Protein AF-A0A7S2WHR6-F1 (afdb_monomer)

Solvent-accessible surface area (backbone atoms only — not comparable to full-atom values): 8416 Å² total; per-residue (Å²): 106,56,69,53,70,45,67,72,83,68,92,52,72,67,54,50,50,48,32,50,47,48,51,36,57,57,26,45,76,77,37,72,64,44,33,68,53,19,28,57,40,19,53,66,67,44,47,35,75,96,73,77,40,58,68,42,79,30,41,38,30,49,59,87,83,71,92,62,64,66,67,62,54,48,52,48,53,50,52,58,61,65,39,50,54,75,35,45,47,61,52,47,71,75,50,74,82,59,88,79,51,72,70,58,51,52,51,40,51,58,50,49,51,53,52,46,52,34,44,70,74,65,35,63,67,45,48,47,37,68,73,73,72,48,67,59,74,72,59,55,65,78,54,83,133

Structure (mmCIF, N/CA/C/O backbone):
data_AF-A0A7S2WHR6-F1
#
_entry.id   AF-A0A7S2WHR6-F1
#
loop_
_atom_site.group_PDB
_atom_site.id
_atom_site.type_symbol
_atom_site.label_atom_id
_atom_site.label_alt_id
_atom_site.label_comp_id
_atom_site.label_asym_id
_atom_site.label_entity_id
_atom_site.label_seq_id
_atom_site.pdbx_PDB_ins_code
_atom_site.Cartn_x
_atom_site.Cartn_y
_atom_site.Cartn_z
_atom_site.occupancy
_atom_site.B_iso_or_equiv
_atom_site.auth_seq_id
_atom_site.auth_comp_id
_atom_site.auth_asym_id
_atom_site.auth_atom_id
_atom_site.pdbx_PDB_model_num
ATOM 1 N N . GLY A 1 1 ? 10.243 -7.741 -6.202 1.00 90.56 1 GLY A N 1
ATOM 2 C CA . GLY A 1 1 ? 9.122 -6.794 -6.266 1.00 90.56 1 GLY A CA 1
ATOM 3 C C . GLY A 1 1 ? 9.095 -5.850 -5.086 1.00 90.56 1 GLY A C 1
ATOM 4 O O . GLY A 1 1 ? 10.081 -5.738 -4.364 1.00 90.56 1 GLY A O 1
ATOM 5 N N . GLY A 1 2 ? 7.955 -5.197 -4.898 1.00 94.44 2 GLY A N 1
ATOM 6 C CA . GLY A 1 2 ? 7.666 -4.246 -3.836 1.00 94.44 2 GLY A CA 1
ATOM 7 C C . GLY A 1 2 ? 6.256 -3.672 -3.983 1.00 94.44 2 GLY A C 1
ATOM 8 O O . GLY A 1 2 ? 5.485 -4.060 -4.864 1.00 94.44 2 GLY A O 1
ATOM 9 N N . GLY A 1 3 ? 5.908 -2.744 -3.103 1.00 95.25 3 GLY A N 1
ATOM 10 C CA . GLY A 1 3 ? 4.617 -2.079 -3.137 1.00 95.25 3 GLY A CA 1
ATOM 11 C C . GLY A 1 3 ? 4.279 -1.418 -1.813 1.00 95.25 3 GLY A C 1
ATOM 12 O O . GLY A 1 3 ? 4.883 -1.720 -0.786 1.00 95.25 3 GLY A O 1
ATOM 13 N N . THR A 1 4 ? 3.284 -0.545 -1.865 1.00 97.75 4 THR A N 1
ATOM 14 C CA . THR A 1 4 ? 2.688 0.092 -0.694 1.00 97.75 4 THR A CA 1
ATOM 15 C C . THR A 1 4 ? 1.203 0.231 -0.950 1.00 97.75 4 THR A C 1
ATOM 17 O O . THR A 1 4 ? 0.798 0.638 -2.039 1.00 97.75 4 THR A O 1
ATOM 20 N N . ASP A 1 5 ? 0.397 -0.068 0.057 1.00 98.06 5 ASP A N 1
ATOM 21 C CA . ASP A 1 5 ? -1.050 0.077 0.022 1.00 98.06 5 ASP A CA 1
ATOM 22 C C . ASP A 1 5 ? -1.582 0.714 1.312 1.00 98.06 5 ASP A C 1
ATOM 24 O O . ASP A 1 5 ? -0.877 0.795 2.319 1.00 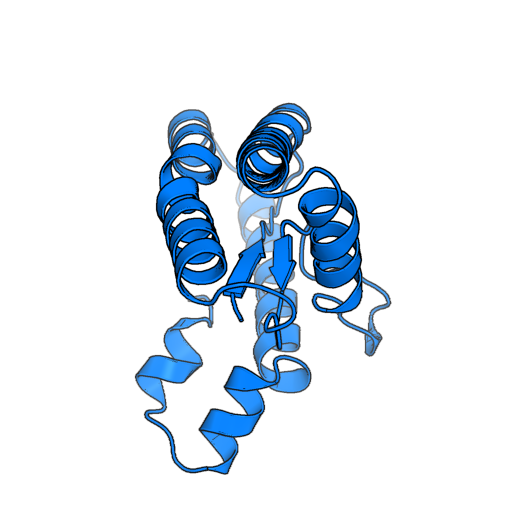98.06 5 ASP A O 1
ATOM 28 N N . ILE A 1 6 ? -2.830 1.186 1.271 1.00 98.31 6 ILE A N 1
ATOM 29 C CA . ILE A 1 6 ? -3.497 1.831 2.406 1.00 98.31 6 ILE A CA 1
ATOM 30 C C . ILE A 1 6 ? -4.809 1.127 2.761 1.00 98.31 6 ILE A C 1
ATOM 32 O O . ILE A 1 6 ? -5.632 0.814 1.899 1.00 98.31 6 ILE A O 1
ATOM 36 N N . THR A 1 7 ? -5.024 0.891 4.058 1.00 98.12 7 THR A N 1
ATOM 37 C CA . THR A 1 7 ? -6.201 0.180 4.588 1.00 98.12 7 THR A CA 1
ATOM 38 C C . THR A 1 7 ? -6.925 1.030 5.644 1.00 98.12 7 THR A C 1
ATOM 40 O O . THR A 1 7 ? -6.771 0.797 6.845 1.00 98.12 7 THR A O 1
ATOM 43 N N . PRO A 1 8 ? -7.702 2.050 5.236 1.00 97.19 8 PRO A N 1
ATOM 44 C CA . PRO A 1 8 ? -8.430 2.882 6.186 1.00 97.19 8 PRO A CA 1
ATOM 45 C C . PRO A 1 8 ? -9.633 2.139 6.786 1.00 97.19 8 PRO A C 1
ATOM 47 O O . PRO A 1 8 ? -10.305 1.354 6.117 1.00 97.19 8 PRO A O 1
ATOM 50 N N . SER A 1 9 ? -9.943 2.421 8.055 1.00 96.62 9 SER A N 1
ATOM 51 C CA . SER A 1 9 ? -11.214 1.996 8.675 1.00 96.62 9 SER A CA 1
ATOM 52 C C . SER A 1 9 ? -12.364 2.961 8.365 1.00 96.62 9 SER A C 1
ATOM 54 O O . SER A 1 9 ? -13.517 2.535 8.302 1.00 96.62 9 SER A O 1
ATOM 56 N N . TYR A 1 10 ? -12.030 4.237 8.146 1.00 96.25 10 TYR A N 1
ATOM 57 C CA . TYR A 1 10 ? -12.929 5.322 7.757 1.00 96.25 10 TYR A CA 1
ATOM 58 C C . TYR A 1 10 ? -12.331 6.041 6.553 1.00 96.25 10 TYR A C 1
ATOM 60 O O . TYR A 1 10 ? -11.160 6.409 6.578 1.00 96.25 10 TYR A O 1
ATOM 68 N N . LEU A 1 11 ? -13.118 6.194 5.490 1.00 96.12 11 LEU A N 1
ATOM 69 C CA . LEU A 1 11 ? -12.662 6.816 4.253 1.00 96.12 11 LEU A CA 1
ATOM 70 C C . LEU A 1 11 ? -12.573 8.337 4.414 1.00 96.12 11 LEU A C 1
ATOM 72 O O . LEU A 1 11 ? -13.554 8.979 4.782 1.00 96.12 11 LEU A O 1
ATOM 76 N N . ASN A 1 12 ? -11.428 8.894 4.028 1.00 98.00 12 ASN A N 1
ATOM 77 C CA . ASN A 1 12 ? -11.255 10.308 3.733 1.00 98.00 12 ASN A CA 1
ATOM 78 C C . ASN A 1 12 ? -10.788 10.443 2.276 1.00 98.00 12 ASN A C 1
ATOM 80 O O . ASN A 1 12 ? -9.722 9.951 1.907 1.00 98.00 12 ASN A O 1
ATOM 84 N N . GLU A 1 13 ? -11.601 11.073 1.428 1.00 98.06 13 GLU A N 1
ATOM 85 C CA . GLU A 1 13 ? -11.303 11.183 -0.004 1.00 98.06 13 GLU A CA 1
ATOM 86 C C . GLU A 1 13 ? -10.068 12.037 -0.304 1.00 98.06 13 GLU A C 1
ATOM 88 O O . GLU A 1 13 ? -9.351 11.752 -1.263 1.00 98.06 13 GLU A O 1
ATOM 93 N N . GLU A 1 14 ? -9.810 13.080 0.487 1.00 98.31 14 GLU A N 1
ATOM 94 C CA . GLU A 1 14 ? -8.638 13.941 0.300 1.00 98.31 14 GLU A CA 1
ATOM 95 C C . GLU A 1 14 ? -7.353 13.176 0.592 1.00 98.31 14 GLU A C 1
ATOM 97 O O . GLU A 1 14 ? -6.397 13.254 -0.177 1.00 98.31 14 GLU A O 1
ATOM 102 N N . ASP A 1 15 ? -7.361 12.371 1.652 1.00 98.56 15 ASP A N 1
ATOM 103 C CA . ASP A 1 15 ? -6.214 11.551 2.028 1.00 98.56 15 ASP A CA 1
ATOM 104 C C . ASP A 1 15 ? -5.934 10.488 0.966 1.00 98.56 15 ASP A C 1
ATOM 106 O O . ASP A 1 15 ? -4.780 10.212 0.645 1.00 98.56 15 ASP A O 1
ATOM 110 N N . MET A 1 16 ? -6.985 9.916 0.367 1.00 98.44 16 MET A N 1
ATOM 111 C CA . MET A 1 16 ? -6.812 8.966 -0.732 1.00 98.44 16 MET A CA 1
ATOM 112 C C . MET A 1 16 ? -6.278 9.649 -1.989 1.00 98.44 16 MET A C 1
ATOM 114 O O . MET A 1 16 ? -5.421 9.077 -2.659 1.00 98.44 16 MET A O 1
ATOM 118 N N . LYS A 1 17 ? -6.725 10.873 -2.299 1.00 98.56 17 LYS A N 1
ATOM 119 C CA . LYS A 1 17 ? -6.156 11.668 -3.399 1.00 98.56 17 LYS A CA 1
ATOM 120 C C . LYS A 1 17 ? -4.679 11.973 -3.152 1.00 98.56 17 LYS A C 1
ATOM 122 O O . LYS A 1 17 ? -3.890 11.827 -4.078 1.00 98.56 17 LYS A O 1
ATOM 127 N N . HIS A 1 18 ? -4.303 12.330 -1.923 1.00 98.75 18 HIS A N 1
ATOM 128 C CA . HIS A 1 18 ? -2.909 12.557 -1.528 1.00 98.75 18 HIS A CA 1
ATOM 129 C C . HIS A 1 18 ? -2.055 11.292 -1.675 1.00 98.75 18 HIS A C 1
ATOM 131 O O . HIS A 1 18 ? -1.035 11.306 -2.366 1.00 98.75 18 HIS A O 1
ATOM 137 N N . PHE A 1 19 ? -2.494 10.180 -1.081 1.00 98.81 19 PHE A N 1
ATOM 138 C CA . PHE A 1 19 ? -1.769 8.909 -1.106 1.00 98.81 19 PHE A CA 1
ATOM 139 C C . PHE A 1 19 ? -1.546 8.405 -2.539 1.00 98.81 19 PHE A C 1
ATOM 141 O O . PHE A 1 19 ? -0.416 8.127 -2.945 1.00 98.81 19 PHE A O 1
ATOM 148 N N . HIS A 1 20 ? -2.619 8.333 -3.332 1.00 98.75 20 HIS A N 1
ATOM 149 C CA . HIS A 1 20 ? -2.556 7.872 -4.721 1.00 98.75 20 HIS A CA 1
ATOM 150 C C . HIS A 1 20 ? -1.839 8.871 -5.635 1.00 98.75 20 HIS A C 1
ATOM 152 O O . HIS A 1 20 ? -1.099 8.454 -6.523 1.00 98.75 20 HIS A O 1
ATOM 158 N N . GLY A 1 21 ? -1.995 10.176 -5.397 1.00 98.69 21 GLY A N 1
ATOM 159 C CA . GLY A 1 21 ? -1.266 11.228 -6.110 1.00 98.69 21 GLY A CA 1
ATOM 160 C C . GLY A 1 21 ? 0.244 11.119 -5.91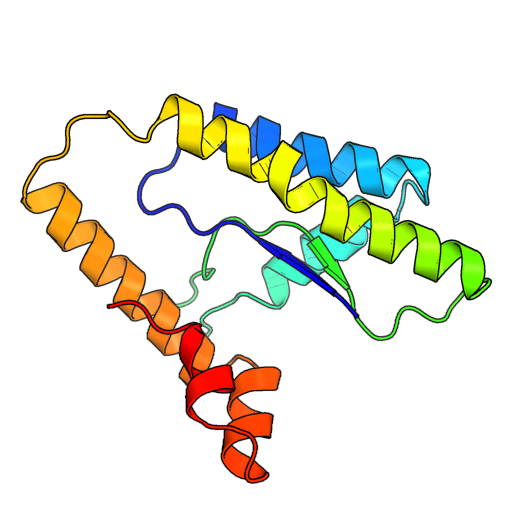0 1.00 98.69 21 GLY A C 1
ATOM 161 O O . GLY A 1 21 ? 0.985 11.107 -6.889 1.00 98.69 21 GLY A O 1
ATOM 162 N N . THR A 1 22 ? 0.687 10.908 -4.667 1.00 98.69 22 THR A N 1
ATOM 163 C CA . THR A 1 22 ? 2.109 10.728 -4.328 1.00 98.69 22 THR A CA 1
ATOM 164 C C . THR A 1 22 ? 2.712 9.544 -5.089 1.00 98.69 22 THR A C 1
ATOM 166 O O . THR A 1 22 ? 3.761 9.667 -5.720 1.00 98.69 22 THR A O 1
ATOM 169 N N . TYR A 1 23 ? 2.035 8.391 -5.093 1.00 98.62 23 TYR A N 1
ATOM 170 C CA . TYR A 1 23 ? 2.530 7.212 -5.810 1.00 98.62 23 TYR A CA 1
ATOM 171 C C . TYR A 1 23 ? 2.439 7.338 -7.331 1.00 98.62 23 TYR A C 1
ATOM 173 O O . TYR A 1 23 ? 3.291 6.787 -8.031 1.00 98.62 23 TYR A O 1
ATOM 181 N N . LYS A 1 24 ? 1.458 8.083 -7.849 1.00 98.69 24 LYS A N 1
ATOM 182 C CA . LYS A 1 24 ? 1.384 8.413 -9.272 1.00 98.69 24 LYS A CA 1
ATOM 183 C C . LYS A 1 24 ? 2.576 9.260 -9.702 1.00 98.69 24 LYS A C 1
ATOM 185 O O . LYS A 1 24 ? 3.231 8.901 -10.670 1.00 98.69 24 LYS A O 1
ATOM 190 N N . GLU A 1 25 ? 2.898 10.320 -8.966 1.00 98.50 25 GLU A N 1
ATOM 191 C CA . GLU A 1 25 ? 4.054 11.176 -9.259 1.00 98.50 25 GLU A CA 1
ATOM 192 C C . GLU A 1 25 ? 5.361 10.384 -9.272 1.00 98.50 25 GLU A C 1
ATOM 194 O O . GLU A 1 25 ? 6.193 10.575 -10.154 1.00 98.50 25 GLU A O 1
ATOM 199 N N . VAL A 1 26 ? 5.540 9.471 -8.315 1.00 97.75 26 VAL A N 1
ATOM 200 C CA . VAL A 1 26 ? 6.714 8.591 -8.261 1.00 97.75 26 VAL A CA 1
ATOM 201 C C . VAL A 1 26 ? 6.786 7.704 -9.490 1.00 97.75 26 VAL A C 1
ATOM 203 O O . VAL A 1 26 ? 7.811 7.676 -10.158 1.00 97.75 26 VAL A O 1
ATOM 206 N N . CYS A 1 27 ? 5.703 6.999 -9.806 1.00 98.38 27 CYS A N 1
ATOM 207 C CA . CYS A 1 27 ? 5.660 6.124 -10.968 1.00 98.38 27 CYS A CA 1
ATOM 208 C C . CYS A 1 27 ? 5.914 6.898 -12.266 1.00 98.38 27 CYS A C 1
ATOM 210 O O . CYS A 1 27 ? 6.770 6.487 -13.039 1.00 98.38 27 CYS A O 1
ATOM 212 N N . ASP A 1 28 ? 5.251 8.039 -12.464 1.00 98.25 28 ASP A N 1
ATOM 213 C CA . ASP A 1 28 ? 5.345 8.846 -13.685 1.00 98.25 28 ASP A CA 1
ATOM 214 C C . ASP A 1 28 ? 6.767 9.369 -13.957 1.00 98.25 28 ASP A C 1
ATOM 216 O O . ASP A 1 28 ? 7.125 9.566 -15.117 1.00 98.25 28 ASP A O 1
ATOM 220 N N . ARG A 1 29 ? 7.591 9.587 -12.916 1.00 97.75 29 ARG A N 1
ATOM 221 C CA . ARG A 1 29 ? 9.008 9.972 -13.079 1.00 97.75 29 ARG A CA 1
ATOM 222 C C . ARG A 1 29 ? 9.862 8.868 -13.701 1.00 97.75 29 ARG A C 1
ATOM 224 O O . ARG A 1 29 ? 10.870 9.182 -14.329 1.00 97.75 29 ARG A O 1
ATOM 231 N N . HIS A 1 30 ? 9.489 7.607 -13.494 1.00 97.44 30 HIS A N 1
ATOM 232 C CA . HIS A 1 30 ? 10.224 6.442 -13.995 1.00 97.44 30 HIS A CA 1
ATOM 233 C C . HIS A 1 30 ? 9.599 5.900 -15.281 1.00 97.44 30 HIS A C 1
ATOM 235 O O . HIS A 1 30 ? 10.316 5.598 -16.231 1.00 97.44 30 HIS A O 1
ATOM 241 N N . ASP A 1 31 ? 8.270 5.801 -15.321 1.00 97.12 31 ASP A N 1
ATOM 242 C CA . ASP A 1 31 ? 7.480 5.439 -16.495 1.00 97.12 31 ASP A CA 1
ATOM 243 C C . ASP A 1 31 ? 5.983 5.769 -16.280 1.00 97.12 31 ASP A C 1
ATOM 245 O O . ASP A 1 31 ? 5.367 5.235 -15.352 1.00 97.12 31 ASP A O 1
ATOM 249 N N . PRO A 1 32 ? 5.347 6.569 -17.156 1.00 97.06 32 PRO A N 1
ATOM 250 C CA . PRO A 1 32 ? 3.906 6.839 -17.108 1.00 97.06 32 PRO A CA 1
ATOM 251 C C . PRO A 1 32 ? 2.995 5.595 -17.104 1.00 97.06 32 PRO A C 1
ATOM 253 O O . PRO A 1 32 ? 1.852 5.667 -16.647 1.00 97.06 32 PRO A O 1
ATOM 256 N N . GLU A 1 33 ? 3.461 4.444 -17.596 1.00 97.38 33 GLU A N 1
ATOM 257 C CA . GLU A 1 33 ? 2.710 3.182 -17.571 1.00 97.38 33 GLU A CA 1
ATOM 258 C C . GLU A 1 33 ? 2.746 2.477 -16.206 1.00 97.38 33 GLU A C 1
ATOM 260 O O . GLU A 1 33 ? 1.894 1.624 -15.923 1.00 97.38 33 GLU A O 1
ATOM 265 N N 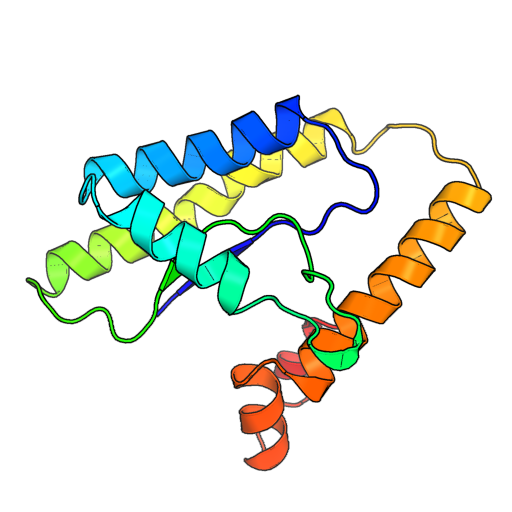. PHE A 1 34 ? 3.692 2.828 -15.328 1.00 97.88 34 PHE A N 1
ATOM 266 C CA . PHE A 1 34 ? 3.865 2.165 -14.036 1.00 97.88 34 PHE A CA 1
ATOM 267 C C . PHE A 1 34 ? 2.661 2.340 -13.125 1.00 97.88 34 PHE A C 1
ATOM 269 O O . PHE A 1 34 ? 2.163 1.348 -12.591 1.00 97.88 34 PHE A O 1
ATOM 276 N N . TYR A 1 35 ? 2.142 3.558 -12.969 1.00 98.62 35 TYR A N 1
ATOM 277 C CA . TYR A 1 35 ? 1.038 3.776 -12.038 1.00 98.62 35 TYR A CA 1
ATOM 278 C C . TYR A 1 35 ? -0.233 3.013 -12.447 1.00 98.62 35 TYR A C 1
ATOM 280 O O . TYR A 1 35 ? -0.731 2.236 -11.628 1.00 98.62 35 TYR A O 1
ATOM 288 N N . PRO A 1 36 ? -0.742 3.119 -13.696 1.00 98.44 36 PRO A N 1
ATOM 289 C CA . PRO A 1 36 ? -1.890 2.323 -14.128 1.00 98.44 36 PRO A CA 1
ATOM 290 C C . PRO A 1 36 ? -1.678 0.813 -13.949 1.00 98.44 36 PRO A C 1
ATOM 292 O O . PRO A 1 36 ? -2.575 0.117 -13.465 1.00 98.44 36 PRO A O 1
ATOM 295 N N . LYS A 1 37 ? -0.485 0.303 -14.290 1.00 98.19 37 LYS A N 1
ATOM 296 C CA . LYS A 1 37 ? -0.142 -1.123 -14.192 1.00 98.19 37 LYS A CA 1
ATOM 297 C C . LYS A 1 37 ? -0.116 -1.604 -12.742 1.00 98.19 37 LYS A C 1
ATOM 299 O O . LYS A 1 37 ? -0.782 -2.587 -12.405 1.00 98.19 37 LYS A O 1
ATOM 304 N N . PHE A 1 38 ? 0.637 -0.921 -11.887 1.00 98.62 38 PHE A N 1
ATOM 305 C CA . PHE A 1 38 ? 0.889 -1.341 -10.509 1.00 98.62 38 PHE A CA 1
ATOM 306 C C . PHE A 1 38 ? -0.292 -1.066 -9.587 1.00 98.62 38 PHE A C 1
ATOM 308 O O . PHE A 1 38 ? -0.540 -1.864 -8.682 1.00 98.62 38 PHE A O 1
ATOM 315 N N . LYS A 1 39 ? -1.082 -0.020 -9.853 1.00 98.44 39 LYS A N 1
ATOM 316 C CA . LYS A 1 39 ? -2.353 0.204 -9.158 1.00 98.44 39 LYS A CA 1
ATOM 317 C C . LYS A 1 39 ? -3.342 -0.908 -9.457 1.00 98.44 39 LYS A C 1
ATOM 319 O O . LYS A 1 39 ? -3.886 -1.518 -8.539 1.00 98.44 39 LYS A O 1
ATOM 324 N N . ALA A 1 40 ? -3.544 -1.223 -10.736 1.00 98.31 40 ALA A N 1
ATOM 325 C CA . ALA A 1 40 ? -4.452 -2.298 -11.120 1.00 98.31 40 ALA A CA 1
ATOM 326 C C . ALA A 1 40 ? -3.989 -3.659 -10.571 1.00 98.31 40 ALA A C 1
ATOM 328 O O . ALA A 1 40 ? -4.812 -4.523 -10.271 1.00 98.31 40 ALA A O 1
ATOM 329 N N . TRP A 1 41 ? -2.676 -3.869 -10.435 1.00 98.25 41 TRP A N 1
ATOM 330 C CA . TRP A 1 41 ? -2.148 -5.062 -9.782 1.00 98.25 41 TRP A CA 1
ATOM 331 C C . TRP A 1 41 ? -2.436 -5.065 -8.279 1.00 98.25 41 TRP A C 1
ATOM 333 O O . TRP A 1 41 ? -2.935 -6.074 -7.787 1.00 98.25 41 TRP A O 1
ATOM 343 N N . ALA A 1 42 ? -2.222 -3.954 -7.570 1.00 98.19 42 ALA A N 1
ATOM 344 C CA . ALA A 1 42 ? -2.556 -3.843 -6.151 1.00 98.19 42 ALA A CA 1
ATOM 345 C C . ALA A 1 42 ? -4.030 -4.199 -5.888 1.00 98.19 42 ALA A C 1
ATOM 347 O O . ALA A 1 42 ? -4.311 -5.022 -5.018 1.00 98.19 42 ALA A O 1
ATOM 348 N N . ASP A 1 43 ? -4.959 -3.683 -6.700 1.00 97.12 43 ASP A N 1
ATOM 349 C CA . ASP A 1 43 ? -6.391 -3.995 -6.572 1.00 97.12 43 ASP A CA 1
ATOM 350 C C . ASP A 1 43 ? -6.696 -5.495 -6.711 1.00 97.12 43 ASP A C 1
ATOM 352 O O . ASP A 1 43 ? -7.565 -6.026 -6.021 1.00 97.12 43 ASP A O 1
ATOM 356 N N . ARG A 1 44 ? -5.991 -6.189 -7.616 1.00 96.75 44 ARG A N 1
ATOM 357 C CA . ARG A 1 44 ? -6.168 -7.633 -7.841 1.00 96.75 44 ARG A CA 1
ATOM 358 C C . ARG A 1 44 ? -5.467 -8.484 -6.790 1.00 96.75 44 ARG A C 1
ATOM 360 O O . ARG A 1 44 ? -5.940 -9.576 -6.493 1.00 96.75 44 ARG A O 1
ATOM 367 N N . TYR A 1 45 ? -4.324 -8.028 -6.281 1.00 96.94 45 TYR A N 1
ATOM 368 C CA . TYR A 1 45 ? -3.521 -8.774 -5.316 1.00 96.94 45 TYR A CA 1
ATOM 369 C C . TYR A 1 45 ? -4.136 -8.7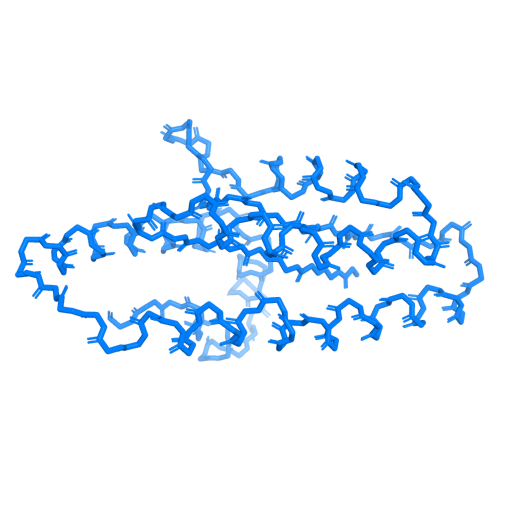12 -3.915 1.00 96.94 45 TYR A C 1
ATOM 371 O O . TYR A 1 45 ? -4.280 -9.739 -3.257 1.00 96.94 45 TYR A O 1
ATOM 379 N N . PHE A 1 46 ? -4.563 -7.527 -3.476 1.00 97.19 46 PHE A N 1
ATOM 380 C CA . PHE A 1 46 ? -5.103 -7.297 -2.137 1.00 97.19 46 PHE A CA 1
ATOM 381 C C . PHE A 1 46 ? -6.614 -7.561 -2.055 1.00 97.19 46 PHE A C 1
ATOM 383 O O . PHE A 1 46 ? -7.371 -6.740 -1.533 1.00 97.19 46 PHE A O 1
ATOM 390 N N . ILE A 1 47 ? -7.063 -8.711 -2.566 1.00 97.62 47 ILE A N 1
ATOM 391 C CA . ILE A 1 47 ? -8.464 -9.146 -2.521 1.00 97.62 47 ILE A CA 1
ATOM 392 C C . ILE A 1 47 ? -8.677 -10.257 -1.487 1.00 97.62 47 ILE A C 1
ATOM 394 O O . ILE A 1 47 ? -7.911 -11.213 -1.396 1.00 97.62 47 ILE A O 1
ATOM 398 N N . ILE A 1 48 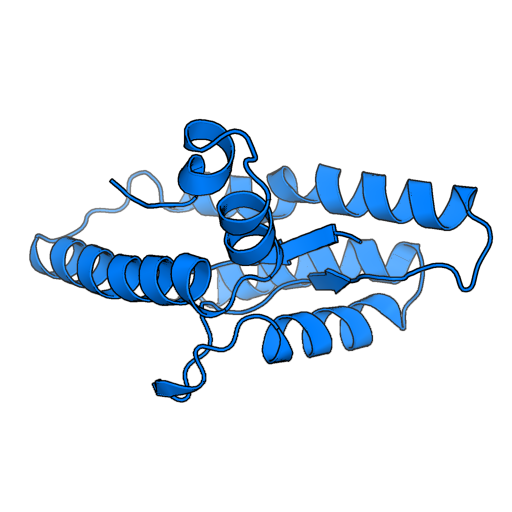? -9.761 -10.156 -0.721 1.00 97.81 48 ILE A N 1
ATOM 399 C CA . ILE A 1 48 ? -10.254 -11.203 0.174 1.00 97.81 48 ILE A CA 1
ATOM 400 C C . ILE A 1 48 ? -11.351 -11.954 -0.584 1.00 97.81 48 ILE A C 1
ATOM 402 O O . ILE A 1 48 ? -12.537 -11.628 -0.490 1.00 97.81 48 ILE A O 1
ATOM 406 N N . SER A 1 49 ? -10.958 -12.949 -1.383 1.00 96.88 49 SER A N 1
ATOM 407 C CA . SER A 1 49 ? -11.858 -13.588 -2.356 1.00 96.88 49 SER A CA 1
ATOM 408 C C . SER A 1 49 ? -13.119 -14.181 -1.724 1.00 96.88 49 SER A C 1
ATOM 410 O O . SER A 1 49 ? -14.197 -14.058 -2.294 1.00 96.88 49 SER A O 1
ATOM 412 N N . HIS A 1 50 ? -13.021 -14.766 -0.525 1.00 97.69 50 HIS A N 1
ATOM 413 C CA . HIS A 1 50 ? -14.180 -15.347 0.165 1.00 97.69 50 HIS A CA 1
ATOM 414 C C . HIS A 1 50 ? -15.178 -14.306 0.709 1.00 97.69 50 HIS A C 1
ATOM 416 O O . HIS A 1 50 ? -16.265 -14.680 1.143 1.00 97.69 50 HIS A O 1
ATOM 422 N N . ARG A 1 51 ? -14.830 -13.012 0.692 1.00 96.88 51 ARG A N 1
ATOM 423 C CA . ARG A 1 51 ? -15.725 -11.898 1.047 1.00 96.88 51 ARG A CA 1
ATOM 424 C C . ARG A 1 51 ? -16.134 -11.040 -0.138 1.00 96.88 51 ARG A C 1
ATOM 426 O O . ARG A 1 51 ? -17.035 -10.225 0.009 1.00 96.88 51 ARG A O 1
ATOM 433 N N . ASN A 1 52 ? -15.481 -11.217 -1.286 1.00 96.00 52 ASN A N 1
ATOM 434 C CA . ASN A 1 52 ? -15.604 -10.312 -2.424 1.00 96.00 52 ASN A CA 1
ATOM 435 C C . ASN A 1 52 ? -15.326 -8.841 -2.031 1.00 96.00 52 ASN A C 1
ATOM 437 O O . ASN A 1 52 ? -16.014 -7.924 -2.471 1.00 96.00 52 ASN A O 1
ATOM 441 N N . GLU A 1 53 ? -14.324 -8.629 -1.171 1.00 96.25 53 GLU A N 1
ATOM 442 C CA . GLU A 1 53 ? -13.892 -7.316 -0.673 1.00 96.25 53 GLU A CA 1
ATOM 443 C C . GLU A 1 53 ? -12.395 -7.118 -0.944 1.00 96.25 53 GLU A C 1
ATOM 445 O O . GLU A 1 53 ? -11.616 -8.072 -0.884 1.00 96.25 53 GLU A O 1
ATOM 450 N N . THR A 1 54 ? -11.963 -5.880 -1.183 1.00 96.75 54 THR A N 1
ATOM 451 C CA . THR A 1 54 ? -10.539 -5.530 -1.127 1.00 96.75 54 THR A CA 1
ATOM 452 C C . THR A 1 54 ? -10.090 -5.378 0.329 1.00 96.75 54 THR A C 1
ATOM 454 O O . THR A 1 54 ? -10.866 -4.978 1.203 1.00 96.75 54 THR A O 1
ATOM 457 N N . ARG A 1 55 ? -8.817 -5.681 0.612 1.00 97.19 55 ARG A N 1
ATOM 458 C CA . ARG A 1 55 ? -8.213 -5.477 1.940 1.00 97.19 55 ARG A CA 1
ATOM 459 C C . ARG A 1 55 ? -8.260 -4.002 2.337 1.00 97.19 55 ARG A C 1
ATOM 461 O O . ARG A 1 55 ? -8.622 -3.681 3.465 1.00 97.19 55 ARG A O 1
ATOM 468 N N . GLY A 1 56 ? -7.937 -3.134 1.384 1.00 97.06 56 GLY A N 1
ATOM 469 C CA . GLY A 1 56 ? -7.888 -1.686 1.533 1.00 97.06 56 GLY A CA 1
ATOM 470 C C . GLY A 1 56 ? -8.237 -0.973 0.228 1.00 97.06 56 GLY A C 1
ATOM 471 O O . GLY A 1 56 ? -8.936 -1.522 -0.625 1.00 97.06 56 GLY A O 1
ATOM 472 N N . LEU A 1 57 ? -7.733 0.248 0.069 1.00 97.50 57 LEU A N 1
ATOM 473 C CA . LEU A 1 57 ? -7.980 1.112 -1.092 1.00 97.50 57 LEU A CA 1
ATOM 474 C C . LEU A 1 57 ? -6.809 1.116 -2.084 1.00 97.50 57 LEU A C 1
ATOM 476 O O . LEU A 1 57 ? -6.612 2.080 -2.824 1.00 97.50 57 LEU A O 1
ATOM 480 N N . GLY A 1 58 ? -6.050 0.020 -2.101 1.00 96.62 58 GLY A N 1
ATOM 481 C CA . GLY A 1 58 ? -4.951 -0.207 -3.030 1.00 96.62 58 GLY A CA 1
ATOM 482 C C . GLY A 1 58 ? -3.756 0.709 -2.776 1.00 96.62 58 GLY A C 1
ATOM 483 O O . GLY A 1 58 ? -3.509 1.148 -1.654 1.00 96.62 58 GLY A O 1
ATOM 484 N N . GLY A 1 59 ? -3.008 0.960 -3.844 1.00 97.81 59 GLY A N 1
ATOM 485 C CA . GLY A 1 59 ? -1.742 1.681 -3.859 1.00 97.81 59 GLY A CA 1
ATOM 486 C C . GLY A 1 59 ? -0.951 1.213 -5.071 1.00 97.81 59 GLY A C 1
ATOM 487 O O . GLY A 1 59 ? -1.523 1.139 -6.154 1.00 97.81 59 GLY A O 1
ATOM 488 N N . ILE A 1 60 ? 0.310 0.828 -4.900 1.00 98.50 60 ILE A N 1
ATOM 489 C CA . ILE A 1 60 ? 1.089 0.167 -5.956 1.00 98.50 60 ILE A CA 1
ATOM 490 C C . ILE A 1 60 ? 1.548 -1.215 -5.506 1.00 98.50 60 ILE A C 1
ATOM 492 O O . ILE A 1 60 ? 1.929 -1.413 -4.355 1.00 98.50 60 ILE A O 1
ATOM 496 N N . PHE A 1 61 ? 1.536 -2.171 -6.429 1.00 98.31 61 PHE A N 1
ATOM 497 C CA . PHE A 1 61 ? 2.125 -3.490 -6.237 1.00 98.31 61 PHE A CA 1
ATOM 498 C C . PHE A 1 61 ? 2.830 -3.919 -7.520 1.00 98.31 61 PHE A C 1
ATOM 500 O O . PHE A 1 61 ? 2.266 -3.816 -8.612 1.00 98.31 61 PHE A O 1
ATOM 507 N N . PHE A 1 62 ? 4.061 -4.396 -7.389 1.00 97.12 62 PHE A N 1
ATOM 508 C CA . PHE A 1 62 ? 4.862 -4.866 -8.507 1.00 97.12 62 PHE A CA 1
ATOM 509 C C . PHE A 1 62 ? 5.734 -6.038 -8.077 1.00 97.12 62 PHE A C 1
ATOM 511 O O . PHE A 1 62 ? 6.342 -6.037 -7.010 1.00 97.12 62 PHE A O 1
ATOM 518 N N . ASP A 1 63 ? 5.836 -7.038 -8.935 1.00 95.94 63 ASP A N 1
ATOM 519 C CA . ASP A 1 63 ? 6.775 -8.138 -8.774 1.00 95.94 63 ASP A CA 1
ATOM 520 C C . ASP A 1 63 ? 7.314 -8.555 -10.137 1.00 95.94 63 ASP A C 1
ATOM 522 O O . ASP A 1 63 ? 6.771 -8.126 -11.157 1.00 95.94 63 ASP A O 1
ATOM 526 N N . ASP A 1 64 ? 8.404 -9.322 -10.151 1.00 93.62 64 ASP A N 1
ATOM 527 C CA . ASP A 1 64 ? 9.054 -9.786 -11.388 1.00 93.62 64 ASP A CA 1
ATOM 528 C C . ASP A 1 64 ? 9.344 -8.658 -12.405 1.00 93.62 64 ASP A C 1
ATOM 530 O O . ASP A 1 64 ? 9.319 -8.859 -13.617 1.00 93.62 64 ASP A O 1
ATOM 534 N N . LEU A 1 65 ? 9.607 -7.440 -11.915 1.00 93.88 65 LEU A N 1
ATOM 535 C CA . LEU A 1 65 ? 9.965 -6.292 -12.745 1.00 93.88 65 LEU A CA 1
ATOM 536 C C . LEU A 1 65 ? 11.440 -6.427 -13.147 1.00 93.88 65 LEU A C 1
ATOM 538 O O . LEU A 1 65 ? 12.324 -6.166 -12.334 1.00 93.88 65 LEU A O 1
ATOM 542 N N . ASN A 1 66 ? 11.690 -6.913 -14.363 1.00 95.06 66 ASN A N 1
ATOM 543 C CA . ASN A 1 66 ? 13.023 -7.222 -14.901 1.00 95.06 66 ASN A CA 1
ATOM 544 C C . ASN A 1 66 ? 13.135 -6.956 -16.417 1.00 95.06 66 ASN A C 1
ATOM 546 O O . ASN A 1 66 ? 14.001 -7.505 -17.093 1.00 95.06 66 ASN A O 1
ATOM 550 N N . ASP A 1 67 ? 12.244 -6.125 -16.956 1.00 93.62 67 ASP A N 1
ATOM 551 C CA . ASP A 1 67 ? 12.109 -5.822 -18.383 1.00 93.62 67 ASP A CA 1
ATOM 552 C C . ASP A 1 67 ? 13.014 -4.669 -18.856 1.00 93.62 67 ASP A C 1
ATOM 554 O O . ASP A 1 67 ? 12.912 -4.229 -20.001 1.00 93.62 67 ASP A O 1
ATOM 558 N N . ARG A 1 68 ? 13.867 -4.138 -17.971 1.00 93.31 68 ARG A N 1
ATOM 559 C CA . ARG A 1 68 ? 14.666 -2.919 -18.177 1.00 93.31 68 ARG A CA 1
ATOM 560 C C . ARG A 1 68 ? 16.011 -3.022 -17.480 1.00 93.31 68 ARG A C 1
ATOM 562 O O . ARG A 1 68 ? 16.279 -3.976 -16.755 1.00 93.31 68 ARG A O 1
ATOM 569 N N . ASP A 1 69 ? 16.823 -1.998 -17.708 1.00 97.00 69 ASP A N 1
ATOM 570 C CA . ASP A 1 69 ? 18.086 -1.779 -17.017 1.00 97.00 69 ASP A CA 1
ATOM 571 C C . ASP A 1 69 ? 17.914 -1.905 -15.480 1.00 97.00 69 ASP A C 1
ATOM 573 O O . ASP A 1 69 ? 17.053 -1.225 -14.904 1.00 97.00 69 ASP A O 1
ATOM 577 N N . PRO A 1 70 ? 18.668 -2.804 -14.817 1.00 96.81 70 PRO A N 1
ATOM 578 C CA . PRO A 1 70 ? 18.528 -3.061 -13.387 1.00 96.81 70 PRO A CA 1
ATOM 579 C C . PRO A 1 70 ? 18.730 -1.828 -12.505 1.00 96.81 70 PRO A C 1
ATOM 581 O O . PRO A 1 70 ? 18.041 -1.693 -11.493 1.00 96.81 70 PRO A O 1
ATOM 584 N N . GLU A 1 71 ? 19.635 -0.922 -12.870 1.00 97.50 71 GLU A N 1
ATOM 585 C CA . GLU A 1 71 ? 19.909 0.300 -12.123 1.00 97.50 71 GLU A CA 1
ATOM 586 C C . GLU A 1 71 ? 18.703 1.246 -12.159 1.00 97.50 71 GLU A C 1
ATOM 588 O O . GLU A 1 71 ? 18.325 1.792 -11.121 1.00 97.50 71 GLU A O 1
ATOM 593 N N . LEU A 1 72 ? 18.023 1.371 -13.305 1.00 96.88 72 LEU A N 1
ATOM 594 C CA . LEU A 1 72 ? 16.774 2.142 -13.394 1.00 96.88 72 LEU A CA 1
ATOM 595 C C . LEU A 1 72 ? 15.669 1.549 -12.510 1.00 96.88 72 LEU A C 1
ATOM 597 O O . LEU A 1 72 ? 14.966 2.275 -11.805 1.00 96.88 72 LEU A O 1
ATOM 601 N N . LEU A 1 73 ? 15.524 0.222 -12.512 1.00 97.12 73 LEU A N 1
ATOM 602 C CA . LEU A 1 73 ? 14.529 -0.465 -11.683 1.00 97.12 73 LEU A CA 1
ATOM 603 C C . LEU A 1 73 ? 14.849 -0.359 -10.187 1.00 97.12 73 LEU A C 1
ATOM 605 O O . LEU A 1 73 ? 13.940 -0.262 -9.358 1.00 97.12 73 LEU A O 1
ATOM 609 N N . PHE A 1 74 ? 16.133 -0.343 -9.837 1.00 97.31 74 PHE A N 1
ATOM 610 C CA . PHE A 1 74 ? 16.583 -0.121 -8.472 1.00 97.31 74 PHE A CA 1
ATOM 611 C C . PHE A 1 74 ? 16.285 1.304 -7.994 1.00 97.31 74 PHE A C 1
ATOM 613 O O . PHE A 1 74 ? 15.779 1.474 -6.882 1.00 97.31 74 PHE A O 1
ATOM 620 N N . GLU A 1 75 ? 16.516 2.322 -8.829 1.00 97.94 75 GLU A N 1
ATOM 621 C CA . GLU A 1 75 ? 16.137 3.701 -8.502 1.00 97.94 75 GLU A CA 1
ATOM 622 C C . GLU A 1 75 ? 14.616 3.853 -8.343 1.00 97.94 75 GLU A C 1
ATOM 624 O O . GLU A 1 75 ? 14.170 4.497 -7.391 1.00 97.94 75 GLU A O 1
ATOM 629 N N . PHE A 1 76 ? 13.806 3.180 -9.170 1.00 98.06 76 PHE A N 1
ATOM 630 C CA . PHE A 1 76 ? 12.353 3.130 -8.964 1.00 98.06 76 PHE A CA 1
ATOM 631 C C . PHE A 1 76 ? 11.980 2.509 -7.610 1.00 98.06 76 PHE A C 1
ATOM 633 O O . PHE A 1 76 ? 11.172 3.073 -6.869 1.00 98.06 76 PHE A O 1
ATOM 640 N N . ALA A 1 77 ? 12.577 1.370 -7.247 1.00 97.75 77 ALA A N 1
ATOM 641 C CA . ALA A 1 77 ? 12.297 0.708 -5.974 1.00 97.75 77 ALA A CA 1
ATOM 642 C C . ALA A 1 77 ? 12.684 1.582 -4.764 1.00 97.75 77 ALA A C 1
ATOM 644 O O . ALA A 1 77 ? 11.942 1.634 -3.777 1.00 97.75 77 ALA A O 1
ATOM 645 N N . LYS A 1 78 ? 13.811 2.303 -4.849 1.00 97.94 78 LYS A N 1
ATOM 646 C CA . LYS A 1 78 ? 14.234 3.279 -3.833 1.00 97.94 78 LYS A CA 1
ATOM 647 C C . LYS A 1 78 ? 13.237 4.425 -3.700 1.00 97.94 78 LYS A C 1
ATOM 649 O O . LYS A 1 78 ? 12.821 4.743 -2.589 1.00 97.94 78 LYS A O 1
ATOM 654 N N . ASP A 1 79 ? 12.828 5.028 -4.809 1.00 97.94 79 ASP A N 1
ATOM 655 C CA . ASP A 1 79 ? 11.840 6.106 -4.795 1.00 97.94 79 ASP A CA 1
ATOM 656 C C . ASP A 1 79 ? 10.494 5.638 -4.227 1.00 97.94 79 ASP A C 1
ATOM 658 O O . ASP A 1 79 ? 9.897 6.329 -3.397 1.00 97.94 79 ASP A O 1
ATOM 662 N N . ALA A 1 80 ? 10.032 4.447 -4.617 1.00 97.88 80 ALA A N 1
ATOM 663 C CA . ALA A 1 80 ? 8.792 3.860 -4.119 1.00 97.88 80 ALA A CA 1
ATOM 664 C C . ALA A 1 80 ? 8.807 3.672 -2.591 1.00 97.88 80 ALA A C 1
ATOM 666 O O . ALA A 1 80 ? 7.834 4.041 -1.924 1.00 97.88 80 ALA A O 1
ATOM 667 N N . VAL A 1 81 ? 9.905 3.153 -2.019 1.00 97.31 81 VAL A N 1
ATOM 668 C CA . VAL A 1 81 ? 10.010 2.963 -0.560 1.00 97.31 81 VAL A CA 1
ATOM 669 C C . VAL A 1 81 ? 10.193 4.292 0.178 1.00 97.31 81 VAL A C 1
ATOM 671 O O . VAL A 1 81 ? 9.549 4.520 1.201 1.00 97.31 81 VAL A O 1
ATOM 674 N N . ASN A 1 82 ? 10.986 5.220 -0.370 1.00 97.81 82 ASN A N 1
ATOM 675 C CA . ASN A 1 82 ? 11.181 6.550 0.218 1.00 97.81 82 ASN A CA 1
ATOM 676 C C . ASN A 1 82 ? 9.888 7.377 0.236 1.00 97.81 82 ASN A C 1
ATOM 678 O O . ASN A 1 82 ? 9.735 8.271 1.067 1.00 97.81 82 ASN A O 1
ATOM 682 N N . SER A 1 83 ? 8.935 7.050 -0.639 1.00 98.00 83 SER A N 1
ATOM 683 C CA . SER A 1 83 ? 7.644 7.733 -0.735 1.00 98.00 83 SER A CA 1
ATOM 684 C C . SER A 1 83 ? 6.620 7.289 0.306 1.00 98.00 83 SER A C 1
ATOM 686 O O . SER A 1 83 ? 5.593 7.948 0.442 1.00 98.00 83 SER A O 1
ATOM 688 N N . VAL A 1 84 ? 6.898 6.247 1.100 1.00 98.06 84 VAL A N 1
ATOM 689 C CA . VAL A 1 84 ? 6.004 5.820 2.192 1.00 98.06 84 VAL A CA 1
ATOM 690 C C . VAL A 1 84 ? 5.757 6.961 3.182 1.00 98.06 84 VAL A C 1
ATOM 692 O O . VAL A 1 84 ? 4.613 7.229 3.545 1.00 98.06 84 VAL A O 1
ATOM 695 N N . VAL A 1 85 ? 6.812 7.670 3.599 1.00 97.94 85 VAL A N 1
ATOM 696 C CA . VAL A 1 85 ? 6.691 8.768 4.572 1.00 97.94 85 VAL A CA 1
ATOM 697 C C . VAL A 1 85 ? 5.939 9.971 3.982 1.00 97.94 85 VAL A C 1
ATOM 699 O O . VAL A 1 85 ? 4.976 10.401 4.613 1.00 97.94 85 VAL A O 1
ATOM 702 N N . PRO A 1 86 ? 6.272 10.490 2.783 1.00 98.25 86 PRO A N 1
ATOM 703 C CA . PRO A 1 86 ? 5.470 11.520 2.119 1.00 98.25 86 PRO A CA 1
ATOM 704 C C . PRO A 1 86 ? 4.004 11.128 1.881 1.00 98.25 86 PRO A C 1
ATOM 706 O O . PRO A 1 86 ? 3.123 11.971 2.031 1.00 98.25 86 PRO A O 1
ATOM 709 N N . ALA A 1 87 ? 3.722 9.866 1.541 1.00 98.50 87 ALA A N 1
ATOM 710 C CA . ALA A 1 87 ? 2.365 9.410 1.241 1.00 98.50 87 ALA A CA 1
ATOM 711 C C . ALA A 1 87 ? 1.510 9.211 2.504 1.00 98.50 87 ALA A C 1
ATOM 713 O O . ALA A 1 87 ? 0.319 9.512 2.487 1.00 98.50 87 ALA A O 1
ATOM 714 N N . TYR A 1 88 ? 2.095 8.703 3.594 1.00 98.50 88 TYR A N 1
ATOM 715 C CA . TYR A 1 88 ? 1.349 8.297 4.793 1.00 98.50 88 TYR A CA 1
ATOM 716 C C . TYR A 1 88 ? 1.524 9.239 5.992 1.00 98.50 88 TYR A C 1
ATOM 718 O O . TYR A 1 88 ? 0.587 9.445 6.760 1.00 98.50 88 TYR A O 1
ATOM 726 N N . GLY A 1 89 ? 2.698 9.855 6.144 1.00 98.56 89 GLY A N 1
ATOM 727 C CA . GLY A 1 89 ? 3.021 10.759 7.251 1.00 98.56 89 GLY A CA 1
ATOM 728 C C . GLY A 1 89 ? 2.039 11.928 7.403 1.00 98.56 89 GLY A C 1
ATOM 729 O O . GLY A 1 89 ? 1.522 12.117 8.503 1.00 98.56 89 GLY A O 1
ATOM 730 N N . PRO A 1 90 ? 1.705 12.672 6.328 1.00 98.50 90 PRO A N 1
ATOM 731 C CA . PRO A 1 90 ? 0.722 13.756 6.396 1.00 98.50 90 PRO A CA 1
ATOM 732 C C . PRO A 1 90 ? -0.679 13.305 6.828 1.00 98.50 90 PRO A C 1
ATOM 734 O O . PRO A 1 90 ? -1.363 14.040 7.533 1.00 98.50 90 PRO A O 1
ATOM 737 N N . ILE A 1 91 ? -1.093 12.090 6.448 1.00 98.56 91 ILE A N 1
ATOM 738 C CA . ILE A 1 91 ? -2.394 11.516 6.831 1.00 98.56 91 ILE A CA 1
ATOM 739 C C . ILE A 1 91 ? -2.419 11.248 8.338 1.00 98.56 91 ILE A C 1
ATOM 741 O O . ILE A 1 91 ? -3.379 11.603 9.017 1.00 98.56 91 ILE A O 1
ATOM 745 N N . ILE A 1 92 ? -1.342 10.668 8.877 1.00 98.31 92 ILE A N 1
ATOM 746 C CA . ILE A 1 92 ? -1.206 10.458 10.322 1.00 98.31 92 ILE A CA 1
ATOM 747 C C . ILE A 1 92 ? -1.204 11.790 11.068 1.00 98.31 92 ILE A C 1
ATOM 749 O O . ILE A 1 92 ? -1.951 11.936 12.030 1.00 98.31 92 ILE A O 1
ATOM 753 N N . GLU A 1 93 ? -0.413 12.769 10.627 1.00 98.44 93 GLU A N 1
ATOM 754 C CA . GLU A 1 93 ? -0.330 14.068 11.306 1.00 98.44 93 GLU A CA 1
ATOM 755 C C . GLU A 1 93 ? -1.683 14.787 11.347 1.00 98.44 93 GLU A C 1
ATOM 757 O O . GLU A 1 93 ? -2.022 15.390 12.362 1.00 98.44 93 GLU A O 1
ATOM 762 N N . LYS A 1 94 ? -2.478 14.668 10.277 1.00 98.31 94 LYS A N 1
ATOM 763 C CA . LYS A 1 94 ? -3.822 15.248 10.174 1.00 98.31 94 LYS A CA 1
ATOM 764 C C . LYS A 1 94 ? -4.834 14.600 11.125 1.00 98.31 94 LYS A C 1
ATOM 766 O O . LYS A 1 94 ? -5.704 15.306 11.619 1.00 98.31 94 LYS A O 1
ATOM 771 N N . HIS A 1 95 ? -4.730 13.290 11.363 1.00 98.12 95 HIS A N 1
ATOM 772 C CA . HIS A 1 95 ? -5.793 12.493 11.992 1.00 98.12 95 HIS A CA 1
ATOM 773 C C . HIS A 1 95 ? -5.431 11.870 13.351 1.00 98.12 95 HIS A C 1
ATOM 775 O O . HIS A 1 95 ? -6.288 11.263 13.991 1.00 98.12 95 HIS A O 1
ATOM 781 N N . LYS A 1 96 ? -4.182 11.989 13.823 1.00 97.81 96 LYS A N 1
ATOM 782 C CA . LYS A 1 96 ? -3.723 11.349 15.076 1.00 97.81 96 LYS A CA 1
ATOM 783 C C . LYS A 1 96 ? -4.478 11.806 16.332 1.00 97.81 96 LYS A C 1
ATOM 785 O O . LYS A 1 96 ? -4.578 11.025 17.274 1.00 97.81 96 LYS A O 1
ATOM 790 N N . ASP A 1 97 ? -4.990 13.037 16.331 1.00 98.31 97 ASP A N 1
ATOM 791 C CA . ASP A 1 97 ? -5.664 13.670 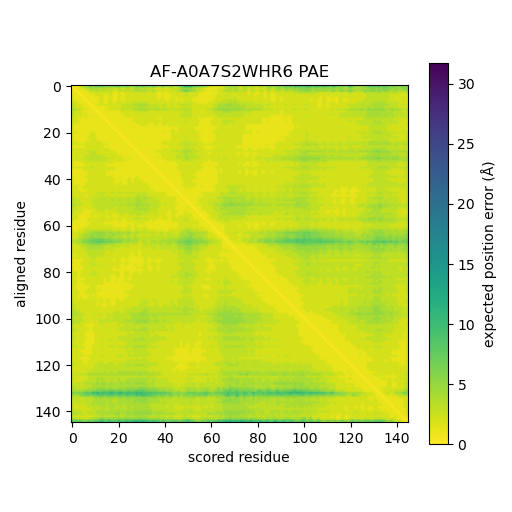17.473 1.00 98.31 97 ASP A CA 1
ATOM 792 C C . ASP A 1 97 ? -7.195 13.723 17.303 1.00 98.31 97 ASP A C 1
ATOM 794 O O . ASP A 1 97 ? -7.897 14.320 18.124 1.00 98.31 97 ASP A O 1
ATOM 798 N N . ASP A 1 98 ? -7.732 13.100 16.248 1.00 97.88 98 ASP A N 1
ATOM 799 C CA . ASP A 1 98 ? -9.170 13.086 16.001 1.00 97.88 98 ASP A CA 1
ATOM 800 C C . ASP A 1 98 ? -9.912 12.323 17.110 1.00 97.88 98 ASP A C 1
ATOM 802 O O . ASP A 1 98 ? -9.533 11.201 17.474 1.00 97.88 98 ASP A O 1
ATOM 806 N N . PRO A 1 99 ? -11.019 12.879 17.637 1.00 98.12 99 PRO A N 1
ATOM 807 C CA . PRO A 1 99 ? -11.833 12.163 18.599 1.00 98.12 99 PRO A CA 1
ATOM 808 C C . PRO A 1 99 ? -12.500 10.961 17.927 1.00 98.12 99 PRO A C 1
ATOM 810 O O . PRO A 1 99 ? -13.030 11.049 16.818 1.00 98.12 99 PRO A O 1
ATOM 813 N N . PHE A 1 100 ? -12.550 9.844 18.646 1.00 98.00 100 PHE A N 1
ATOM 814 C CA . PHE A 1 100 ? -13.294 8.664 18.231 1.00 98.00 100 PHE A CA 1
ATOM 815 C C . PHE A 1 100 ? -14.190 8.156 19.359 1.00 98.00 100 PHE A C 1
ATOM 817 O O . PHE A 1 100 ? -13.937 8.349 20.547 1.00 98.00 100 PHE A O 1
ATOM 824 N N . THR A 1 101 ? -15.261 7.489 18.961 1.00 98.50 101 THR A N 1
ATOM 825 C CA . THR A 1 101 ? -16.214 6.819 19.844 1.00 98.50 101 THR A CA 1
ATOM 826 C C . THR A 1 101 ? -15.832 5.3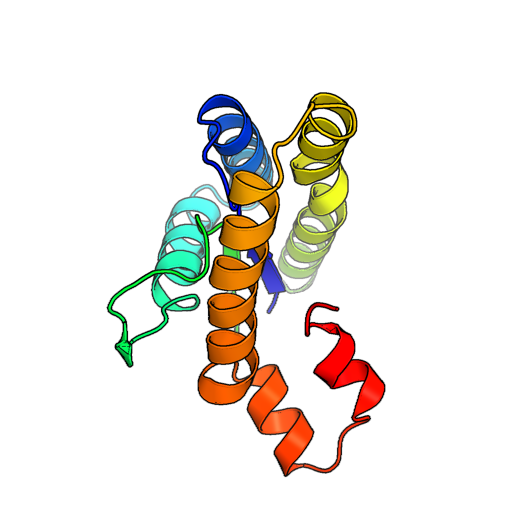55 20.040 1.00 98.50 101 THR A C 1
ATOM 828 O O . THR A 1 101 ? -15.130 4.754 19.222 1.00 98.50 101 THR A O 1
ATOM 831 N N . GLU A 1 102 ? -16.357 4.736 21.094 1.00 98.31 102 GLU A N 1
ATOM 832 C CA . GLU A 1 102 ? -16.162 3.306 21.351 1.00 98.31 102 GLU A CA 1
ATOM 833 C C . GLU A 1 102 ? -16.683 2.440 20.190 1.00 98.31 102 GLU A C 1
ATOM 835 O O . GLU A 1 102 ? -16.035 1.491 19.755 1.00 98.31 102 GLU A O 1
ATOM 840 N N . GLN A 1 103 ? -17.812 2.826 19.596 1.00 98.38 103 GLN A N 1
ATOM 841 C CA . GLN A 1 103 ? -18.373 2.178 18.411 1.00 98.38 103 GLN A CA 1
ATOM 842 C C . GLN A 1 103 ? -17.404 2.267 17.231 1.00 98.38 103 GLN A C 1
ATOM 844 O O . GLN A 1 103 ? -17.226 1.293 16.494 1.00 98.38 103 GLN A O 1
ATOM 849 N N . GLN A 1 104 ? -16.731 3.412 17.071 1.00 98.19 104 GLN A N 1
ATOM 850 C CA . GLN A 1 104 ? -15.753 3.559 16.006 1.00 98.19 104 GLN A CA 1
ATOM 851 C C . GLN A 1 104 ? -14.521 2.674 16.215 1.00 98.19 104 GLN A C 1
ATOM 853 O O . GLN A 1 104 ? -13.991 2.126 15.241 1.00 98.19 104 GLN A O 1
ATOM 858 N N . LYS A 1 105 ? -14.101 2.496 17.472 1.00 97.19 105 LYS A N 1
ATOM 859 C CA . LYS A 1 105 ? -13.015 1.590 17.855 1.00 97.19 105 LYS A CA 1
ATOM 860 C C . LYS A 1 105 ? -13.382 0.128 17.604 1.00 97.19 105 LYS A C 1
ATOM 862 O O . LYS A 1 105 ? -12.583 -0.612 17.034 1.00 97.19 105 LYS A O 1
ATOM 867 N N . GLN A 1 106 ? -14.600 -0.280 17.948 1.00 97.88 106 GLN A N 1
ATOM 868 C CA . GLN A 1 106 ? -15.103 -1.630 17.676 1.00 97.88 106 GLN A CA 1
ATOM 869 C C . GLN A 1 106 ? -15.150 -1.923 16.174 1.00 97.88 106 GLN A C 1
ATOM 871 O O . GLN A 1 106 ? -14.705 -2.984 15.733 1.00 97.88 106 GLN A O 1
ATOM 876 N N . TRP A 1 107 ? -15.601 -0.963 15.363 1.00 97.62 107 TRP A N 1
ATOM 877 C CA . TRP A 1 107 ? -15.551 -1.088 13.907 1.00 97.62 107 TRP A CA 1
ATOM 878 C C . TRP A 1 107 ? -14.118 -1.254 13.381 1.00 97.62 107 TRP A C 1
ATOM 880 O O . TRP A 1 107 ? -13.870 -2.130 12.551 1.00 97.62 107 TRP A O 1
ATOM 890 N N . GLN A 1 108 ? -13.153 -0.484 13.899 1.00 97.94 108 GLN A N 1
ATOM 891 C CA . GLN A 1 108 ? -11.736 -0.656 13.558 1.00 97.94 108 GLN A CA 1
ATOM 892 C C . GLN A 1 108 ? -11.252 -2.083 13.86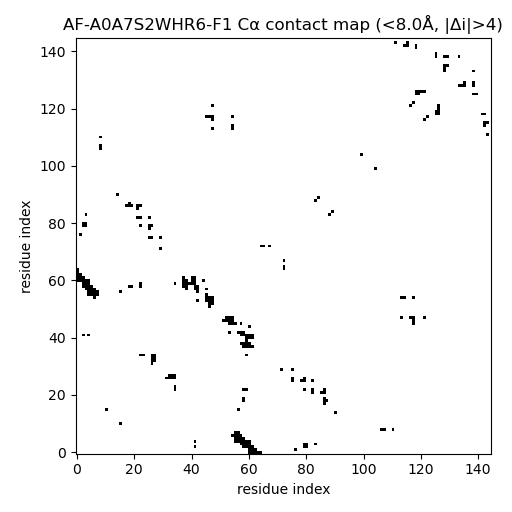8 1.00 97.94 108 GLN A C 1
ATOM 894 O O . GLN A 1 108 ? -10.556 -2.676 13.044 1.00 97.94 108 GLN A O 1
ATOM 899 N N . GLN A 1 109 ? -11.640 -2.661 15.009 1.00 97.75 109 GLN A N 1
ATOM 900 C CA . GLN A 1 109 ? -11.262 -4.035 15.363 1.00 97.75 109 GLN A CA 1
ATOM 901 C C . GLN A 1 109 ? -11.892 -5.074 14.427 1.00 97.75 109 GLN A C 1
ATOM 903 O O . GLN A 1 109 ? -11.221 -5.996 13.961 1.00 97.75 109 GLN A O 1
ATOM 908 N N . MET A 1 110 ? -13.153 -4.876 14.040 1.00 97.19 110 MET A N 1
ATOM 909 C CA . MET A 1 110 ? -13.802 -5.716 13.030 1.00 97.19 110 MET A CA 1
ATOM 910 C C . MET A 1 110 ? -13.086 -5.647 11.672 1.00 97.19 110 MET A C 1
ATOM 912 O O . MET A 1 110 ? -12.920 -6.673 11.008 1.00 97.19 110 MET A O 1
ATOM 916 N N . ARG A 1 111 ? -12.617 -4.459 11.259 1.00 97.62 111 ARG A N 1
ATOM 917 C CA . ARG A 1 111 ? -11.807 -4.291 10.039 1.00 97.62 111 ARG A CA 1
ATOM 918 C C . ARG A 1 111 ? -10.412 -4.912 10.177 1.00 97.62 111 ARG A C 1
ATOM 920 O O . ARG A 1 111 ? -9.956 -5.548 9.232 1.00 97.62 111 ARG A O 1
ATOM 927 N N . ARG A 1 112 ? -9.770 -4.831 11.347 1.00 98.12 112 ARG A N 1
ATOM 928 C CA . ARG A 1 112 ? -8.513 -5.543 11.657 1.00 98.12 112 ARG A CA 1
ATOM 929 C C . ARG A 1 112 ? -8.650 -7.059 11.499 1.00 98.12 112 ARG A C 1
ATOM 931 O O . ARG A 1 112 ? -7.744 -7.686 10.958 1.00 98.12 112 ARG A O 1
ATOM 938 N N . GLY A 1 113 ? -9.807 -7.634 11.834 1.00 97.81 113 GLY A N 1
ATOM 939 C CA . GLY A 1 113 ? -10.106 -9.043 11.548 1.00 97.81 113 GLY A CA 1
ATOM 940 C C . GLY A 1 113 ? -9.982 -9.404 10.059 1.00 97.81 113 GLY A C 1
ATOM 941 O O . GLY A 1 113 ? -9.424 -10.443 9.721 1.00 97.81 113 GLY A O 1
ATOM 942 N N . ARG A 1 114 ? -10.401 -8.514 9.147 1.00 97.75 114 ARG A N 1
ATOM 943 C CA . ARG A 1 114 ? -10.218 -8.696 7.689 1.00 97.75 114 ARG A CA 1
ATOM 944 C C . ARG A 1 114 ? -8.746 -8.669 7.281 1.00 97.75 114 ARG A C 1
ATOM 946 O O . ARG A 1 114 ? -8.340 -9.398 6.382 1.00 97.75 114 ARG A O 1
ATOM 953 N N . TYR A 1 115 ? -7.946 -7.841 7.950 1.00 98.19 115 TYR A N 1
ATOM 954 C CA . TYR A 1 115 ? -6.503 -7.766 7.722 1.00 98.19 115 TYR A CA 1
ATOM 955 C C . TYR A 1 115 ? -5.805 -9.078 8.111 1.00 98.19 115 TYR A C 1
ATOM 957 O O . TYR A 1 115 ? -4.989 -9.595 7.349 1.00 98.19 115 TYR A O 1
ATOM 965 N N . VAL A 1 116 ? -6.201 -9.664 9.249 1.00 98.19 116 VAL A N 1
ATOM 966 C CA . VAL A 1 116 ? -5.741 -10.991 9.694 1.00 98.19 116 VAL A CA 1
ATOM 967 C C . VAL A 1 116 ? -6.125 -12.074 8.687 1.00 98.19 116 VAL A C 1
ATOM 969 O O . VAL A 1 116 ? -5.270 -12.859 8.281 1.00 98.19 116 VAL A O 1
ATOM 972 N N . GLU A 1 117 ? -7.390 -12.101 8.251 1.00 98.06 117 GLU A N 1
ATOM 973 C CA . GLU A 1 117 ? -7.865 -13.054 7.241 1.00 98.06 117 GLU A CA 1
ATOM 974 C C . GLU A 1 117 ? -7.019 -12.986 5.964 1.00 98.06 117 GLU A C 1
ATOM 976 O O . GLU A 1 117 ? -6.604 -14.022 5.449 1.00 98.06 117 GLU A O 1
ATOM 981 N N . PHE A 1 118 ? -6.723 -11.780 5.467 1.00 98.19 118 PHE A N 1
ATOM 982 C CA . PHE A 1 118 ? -5.895 -11.629 4.275 1.00 98.19 118 PHE A CA 1
ATOM 983 C C . PHE A 1 118 ? -4.482 -12.185 4.476 1.00 98.19 118 PHE A C 1
ATOM 985 O O . PHE A 1 118 ? -4.037 -13.021 3.686 1.00 98.19 118 PHE A O 1
ATOM 992 N N . ASN A 1 119 ? -3.789 -11.749 5.532 1.00 97.44 119 ASN A N 1
ATOM 993 C CA . ASN A 1 119 ? -2.387 -12.109 5.737 1.00 97.44 119 ASN A CA 1
ATOM 994 C C . ASN A 1 119 ? -2.216 -13.616 5.977 1.00 97.44 119 ASN A C 1
ATOM 996 O O . ASN A 1 119 ? -1.273 -14.213 5.471 1.00 97.44 119 ASN A O 1
ATOM 1000 N N . LEU A 1 120 ? -3.134 -14.258 6.704 1.00 97.31 120 LEU A N 1
ATOM 1001 C CA . LEU A 1 120 ? -3.007 -15.684 7.016 1.00 97.31 120 LEU A CA 1
ATOM 1002 C C . LEU A 1 120 ? -3.468 -16.612 5.884 1.00 97.31 120 LEU A C 1
ATOM 1004 O O . LEU A 1 120 ? -2.981 -17.739 5.796 1.00 97.31 120 LEU A O 1
ATOM 1008 N N . VAL A 1 121 ? -4.406 -16.174 5.036 1.00 97.06 121 VAL A N 1
ATOM 1009 C CA . VAL A 1 121 ? -5.020 -17.039 4.011 1.00 97.06 121 VAL A CA 1
ATOM 1010 C C . VAL A 1 121 ? -4.460 -16.787 2.611 1.00 97.06 121 VAL A C 1
ATOM 1012 O O . VAL A 1 121 ? -4.270 -17.743 1.858 1.00 97.06 121 VAL A O 1
ATOM 1015 N N . TYR A 1 122 ? -4.210 -15.528 2.245 1.00 96.62 122 TYR A N 1
ATOM 1016 C CA . TYR A 1 122 ? -3.943 -15.131 0.857 1.00 96.62 122 TYR A CA 1
ATOM 1017 C C . TYR A 1 122 ? -2.548 -14.564 0.626 1.00 96.62 122 TYR A C 1
ATOM 1019 O O . TYR A 1 122 ? -2.014 -14.728 -0.474 1.00 96.62 122 TYR A O 1
ATOM 1027 N N . ASP A 1 123 ? -1.947 -13.910 1.623 1.00 96.19 123 ASP A N 1
ATOM 1028 C CA . ASP A 1 123 ? -0.630 -13.316 1.429 1.00 96.19 123 ASP A CA 1
ATOM 1029 C C . ASP A 1 123 ? 0.434 -14.393 1.178 1.00 96.19 123 ASP A C 1
ATOM 1031 O O . ASP A 1 123 ? 0.769 -15.208 2.045 1.00 96.19 123 ASP A O 1
ATOM 1035 N N . ARG A 1 124 ? 0.987 -14.385 -0.040 1.00 94.31 124 ARG A N 1
ATOM 1036 C CA . ARG A 1 124 ? 1.946 -15.401 -0.489 1.00 94.31 124 ARG A CA 1
ATOM 1037 C C . ARG A 1 124 ? 3.202 -15.405 0.378 1.00 94.31 124 ARG A C 1
ATOM 1039 O O . ARG A 1 124 ? 3.711 -16.484 0.674 1.00 94.31 124 ARG A O 1
ATOM 1046 N N . GLY A 1 125 ? 3.676 -14.228 0.796 1.00 93.19 125 GLY A N 1
ATOM 1047 C CA . GLY A 1 125 ? 4.870 -14.089 1.632 1.00 93.19 125 GLY A CA 1
ATOM 1048 C C . GLY A 1 125 ? 4.685 -14.723 3.009 1.00 93.19 125 GLY A C 1
ATOM 1049 O O . GLY A 1 125 ? 5.501 -15.548 3.423 1.00 93.19 125 GLY A O 1
ATOM 1050 N N . THR A 1 126 ? 3.572 -14.410 3.674 1.00 95.31 126 THR A N 1
ATOM 1051 C CA . THR A 1 126 ? 3.209 -14.975 4.980 1.00 95.31 126 THR A CA 1
ATOM 1052 C C . THR A 1 126 ? 3.040 -16.492 4.908 1.00 95.31 126 THR A C 1
ATOM 1054 O O . THR A 1 126 ? 3.694 -17.224 5.653 1.00 95.31 126 THR A O 1
ATOM 1057 N N . VAL A 1 127 ? 2.229 -16.995 3.968 1.00 94.44 127 VAL A N 1
ATOM 1058 C CA . VAL A 1 127 ? 1.972 -18.439 3.817 1.00 94.44 127 VAL A CA 1
ATOM 1059 C C . VAL A 1 127 ? 3.255 -19.213 3.514 1.00 94.44 127 VAL A C 1
ATOM 1061 O O . VAL A 1 127 ? 3.468 -20.290 4.074 1.00 94.44 127 VAL A O 1
ATOM 1064 N N . PHE A 1 128 ? 4.113 -18.685 2.640 1.00 95.25 128 PHE A N 1
ATOM 1065 C CA . PHE A 1 128 ? 5.397 -19.305 2.326 1.00 95.25 128 PHE A CA 1
ATOM 1066 C C . PHE A 1 128 ? 6.309 -19.340 3.555 1.00 95.25 128 PHE A C 1
ATOM 1068 O O . PHE A 1 128 ? 6.739 -20.420 3.954 1.00 95.25 128 PHE A O 1
ATOM 1075 N N . GLY A 1 129 ? 6.530 -18.193 4.206 1.00 95.06 129 GLY A N 1
ATOM 1076 C CA . GLY A 1 129 ? 7.425 -18.087 5.359 1.00 95.06 129 GLY A CA 1
ATOM 1077 C C . GLY A 1 129 ? 7.034 -19.005 6.520 1.00 95.06 129 GLY A C 1
ATOM 1078 O O . GLY A 1 129 ? 7.906 -19.621 7.133 1.00 95.06 129 GLY A O 1
ATOM 1079 N N . LEU A 1 130 ? 5.732 -19.155 6.789 1.00 95.00 130 LEU A N 1
ATOM 1080 C CA . LEU A 1 130 ? 5.232 -20.076 7.816 1.00 95.00 130 LEU A CA 1
ATOM 1081 C C . LEU A 1 130 ? 5.448 -21.551 7.441 1.00 95.00 130 LEU A C 1
ATOM 1083 O O . LEU A 1 130 ? 5.748 -22.367 8.309 1.00 95.00 130 LEU A O 1
ATOM 1087 N N . LYS A 1 131 ? 5.327 -21.907 6.156 1.00 95.19 131 LYS A N 1
ATOM 1088 C CA . LYS A 1 131 ? 5.511 -23.289 5.677 1.00 95.19 131 LYS A CA 1
ATOM 1089 C C . LYS A 1 131 ? 6.975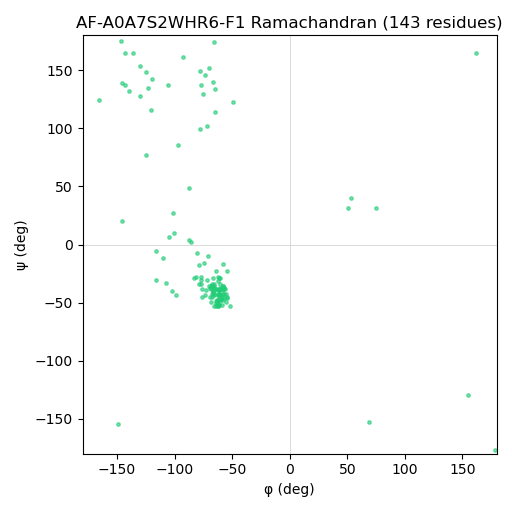 -23.710 5.585 1.00 95.19 131 LYS A C 1
ATOM 1091 O O . LYS A 1 131 ? 7.262 -24.897 5.695 1.00 95.19 131 LYS A O 1
ATOM 1096 N N . THR A 1 132 ? 7.890 -22.769 5.368 1.00 96.06 132 THR A N 1
ATOM 1097 C CA . THR A 1 132 ? 9.315 -23.064 5.145 1.00 96.06 132 THR A CA 1
ATOM 1098 C C . THR A 1 132 ? 10.194 -22.847 6.377 1.00 96.06 132 THR A C 1
ATOM 1100 O O . THR A 1 132 ? 11.415 -22.879 6.255 1.00 96.06 132 THR A O 1
ATOM 1103 N N . GLY A 1 133 ? 9.607 -22.619 7.558 1.00 94.06 133 GLY A N 1
ATOM 1104 C CA . GLY A 1 133 ? 10.360 -22.444 8.806 1.00 94.06 133 GLY A CA 1
ATOM 1105 C C . GLY A 1 133 ? 11.064 -21.089 8.934 1.00 94.06 133 GLY A C 1
ATOM 1106 O O . GLY A 1 133 ? 12.134 -21.005 9.534 1.00 94.06 133 GLY A O 1
ATOM 1107 N N . GLY A 1 134 ? 10.494 -20.025 8.358 1.00 95.06 134 GLY A N 1
ATOM 1108 C CA . GLY A 1 134 ? 10.989 -18.662 8.549 1.00 95.06 134 GLY A CA 1
ATOM 1109 C C . GLY A 1 134 ? 10.840 -18.164 9.996 1.00 95.06 134 GLY A C 1
ATOM 1110 O O . GLY A 1 134 ? 10.243 -18.816 10.855 1.00 95.06 134 GLY A O 1
ATOM 1111 N N . ARG A 1 135 ? 11.375 -16.972 10.289 1.00 96.50 135 ARG A N 1
ATOM 1112 C CA . ARG A 1 135 ? 11.304 -16.375 11.634 1.00 96.50 135 ARG A CA 1
ATOM 1113 C C . ARG A 1 135 ? 9.878 -15.912 11.949 1.00 96.50 135 ARG A C 1
ATOM 1115 O O . ARG A 1 135 ? 9.475 -14.834 11.519 1.00 96.50 135 ARG A O 1
ATOM 1122 N N . ILE A 1 136 ? 9.153 -16.703 12.739 1.00 95.62 136 ILE A N 1
ATOM 1123 C CA . ILE A 1 136 ? 7.715 -16.532 13.011 1.00 95.62 136 ILE A CA 1
ATOM 1124 C C . ILE A 1 136 ? 7.355 -15.117 13.481 1.00 95.62 136 ILE A C 1
ATOM 1126 O O . ILE A 1 136 ? 6.543 -14.461 12.837 1.00 95.62 136 ILE A O 1
ATOM 1130 N N . GLU A 1 137 ? 8.024 -14.599 14.514 1.00 96.12 137 GLU A N 1
ATOM 1131 C CA . GLU A 1 137 ? 7.747 -13.252 15.051 1.00 96.12 137 GLU A CA 1
ATOM 1132 C C . GLU A 1 137 ? 7.998 -12.124 14.037 1.00 96.12 137 GLU A C 1
ATOM 1134 O O . GLU A 1 137 ? 7.367 -11.075 14.097 1.00 96.12 137 GLU A O 1
ATOM 1139 N N . SER A 1 138 ? 8.907 -12.324 13.074 1.00 95.44 138 SER A N 1
ATOM 1140 C CA . SER A 1 138 ? 9.108 -11.360 11.981 1.00 95.44 138 SER A CA 1
ATOM 1141 C C . SER A 1 138 ? 8.019 -11.448 10.920 1.00 95.44 138 SER A C 1
ATOM 1143 O O . SER A 1 138 ? 7.680 -10.439 10.322 1.00 95.44 138 SER A O 1
ATOM 1145 N N . ILE A 1 139 ? 7.491 -12.641 10.653 1.00 94.31 139 ILE A N 1
ATOM 1146 C CA . ILE A 1 139 ? 6.444 -12.845 9.645 1.00 94.31 139 ILE A CA 1
ATOM 1147 C C . ILE A 1 139 ? 5.102 -12.316 10.169 1.00 94.31 139 ILE A C 1
ATOM 1149 O O . ILE A 1 139 ? 4.370 -11.626 9.459 1.00 94.31 139 ILE A O 1
ATOM 1153 N N . LEU A 1 140 ? 4.793 -12.608 11.434 1.00 96.19 140 LEU A N 1
ATOM 1154 C CA . LEU A 1 140 ? 3.518 -12.265 12.062 1.00 96.19 140 LEU A CA 1
ATOM 1155 C C . LEU A 1 140 ? 3.476 -10.856 12.663 1.00 96.19 140 LEU A C 1
ATOM 1157 O O . LEU A 1 140 ? 2.425 -10.459 13.155 1.00 96.19 140 LEU A O 1
ATOM 1161 N N . MET A 1 141 ? 4.543 -10.054 12.539 1.00 96.12 141 MET A N 1
ATOM 1162 C CA . MET A 1 141 ? 4.528 -8.632 12.932 1.00 96.12 141 MET A CA 1
ATOM 1163 C C . MET A 1 141 ? 3.450 -7.810 12.204 1.00 96.12 141 MET A C 1
ATOM 1165 O O . MET A 1 141 ? 3.140 -6.690 12.595 1.00 96.12 141 MET A O 1
ATOM 1169 N N . SER A 1 142 ? 2.915 -8.353 11.109 1.00 93.69 142 SER A N 1
ATOM 1170 C CA . SER A 1 142 ? 1.819 -7.769 10.346 1.00 93.69 142 SER A CA 1
ATOM 1171 C C . SER A 1 142 ? 0.457 -7.909 11.034 1.00 93.69 142 SER A C 1
ATOM 1173 O O . SER A 1 142 ? -0.491 -7.242 10.623 1.00 93.69 142 SER A O 1
ATOM 1175 N N . LEU A 1 143 ? 0.317 -8.779 12.039 1.00 95.75 143 LEU A N 1
ATOM 1176 C CA . LEU A 1 143 ? -0.953 -8.972 12.725 1.00 95.75 143 LEU A CA 1
ATOM 1177 C C . LEU A 1 143 ? -1.210 -7.821 13.713 1.00 95.75 143 LEU A C 1
ATOM 1179 O O . LEU A 1 143 ? -0.292 -7.385 14.406 1.00 95.75 143 LEU A O 1
ATOM 1183 N N . PRO A 1 144 ? -2.447 -7.304 13.772 1.00 94.81 144 PRO A N 1
ATOM 1184 C CA . PRO A 1 144 ? -2.810 -6.271 14.726 1.00 94.81 144 PRO A CA 1
ATOM 1185 C C . PRO A 1 144 ? -2.856 -6.823 16.156 1.00 94.81 144 PRO A C 1
ATOM 1187 O O . PRO A 1 144 ? -3.190 -7.990 16.359 1.00 94.81 144 PRO A O 1
ATOM 1190 N N . GLU A 1 145 ? -2.590 -5.940 17.121 1.00 87.81 145 GLU A N 1
ATOM 1191 C CA . GLU A 1 145 ? -2.937 -6.134 18.538 1.00 87.81 145 GLU A CA 1
ATOM 1192 C C . GLU A 1 145 ? -4.456 -6.123 18.759 1.00 87.81 145 GLU A C 1
ATOM 1194 O O . GLU A 1 145 ? -5.145 -5.272 18.124 1.00 87.81 145 GLU A O 1
#

Mean predicted aligned error: 2.6 Å

pLDDT: mean 97.1, std 1.66, range [87.81, 98.81]

Foldseek 3Di:
DDWDFDADLDDDPVLVCLLLVLLCVLCVVLPNVQSVVFQVVQQVQQAPVVVRDGLHNGGGDDDPPDPDDVVSVVVSVVSRVVSPCSSCVVVCVVPVPPDDDPVSVVSVVVSLVSQVSCLCPRNPQLVVCVVVVHDNCVSCVSRDD

Organism: NCBI:txid1034831

Sequence (145 aa):
GGGTDITPSYLNEEDMKHFHGTYKEVCDRHDPEFYPKFKAWADRYFIISHRNETRGLGGIFFDDLNDRDPELLFEFAKDAVNSVVPAYGPIIEKHKDDPFTEQQKQWQQMRRGRYVEFNLVYDRGTVFGLKTGGRIESILMSLPE

InterPro domains:
  IPR001260 Coproporphyrinogen III oxidase, aerobic [PF01218] (1-145)
  IPR001260 Coproporphyrinogen III oxidase, aerobic [PR00073] (35-64)
  IPR001260 Coproporphyrinogen III oxidase, aerobic [PR00073] (107-134)
  IPR001260 Coproporphyrinogen III oxidase, aerobic [PR00073] (135-145)
  IPR001260 Coproporphyrinogen III oxidase, aerobic [PTHR10755] (1-144)
  IPR018375 Coproporphyrinogen III oxidase, conserved site [PS01021] (39-63)
  IPR036406 Oxygen-dependent coproporphyrinogen III oxidase superfamily [G3DSA:3.40.1500.10] (1-145)
  IPR036406 Oxygen-dependent coproporphyrinogen III oxidase superfamily [SSF102886] (1-144)

Secondary structure (DSSP, 8-state):
-EEEE---SS--HHHHHHHHHHHHHHHHHH-TTHHHHHHHHHHHHSEEGGGTEESSS-EEEE-S--SS-HHHHHHHHHHHHHTHHHHHHHHHHHHTT----HHHHHHHHHHHHHHHHHHHHT-HHHHHHHHTT--HHHHGGGS--

Radius of gyration: 16.41 Å; Cα contacts (8 Å, |Δi|>4): 149; chains: 1; bounding box: 38×38×40 Å

Nearest PDB structures (foldseek):
  3e8j-assembly1_A  TM=9.932E-01  e=2.761E-13  Leishmania naiffi
  3dwr-assembly1_B  TM=9.920E-01  e=5.374E-13  Leishmania major
  3e8j-assembly1_B  TM=9.932E-01  e=5.374E-13  Leishmania naiffi
  5eo6-assembly1_B  TM=9.943E-01  e=6.709E-13  Acinetobacter baumannii
  2qt8-assembly1_A  TM=9.924E-01  e=7.497E-13  Leishmania major